Protein AF-A0A0F3MD02-F1 (afdb_monomer_lite)

Secondary structure (DSSP, 8-state):
-HHHHHHHHHHHHHTS-GGG----S-----TTS--------TTS----------

Organism: NCBI:txid1359184

Foldseek 3Di:
DVVVVVVVVVVVVVVDDPVPDDDDDDPDDCPVPPPQPFDDDVPDDGDDDDPPDD

Structure (mmCIF, N/CA/C/O backbone):
data_AF-A0A0F3MD02-F1
#
_entry.id   AF-A0A0F3MD02-F1
#
loop_
_atom_site.group_PDB
_atom_site.id
_atom_site.type_symbol
_atom_site.label_atom_id
_atom_site.label_alt_id
_atom_site.label_comp_id
_atom_site.label_asym_id
_atom_site.label_entity_id
_atom_site.label_seq_id
_atom_site.pdbx_PDB_ins_code
_atom_site.Cartn_x
_atom_site.Cartn_y
_atom_site.Cartn_z
_atom_site.occupancy
_atom_site.B_iso_or_equiv
_atom_site.auth_seq_id
_atom_site.auth_comp_id
_atom_site.auth_asym_id
_atom_site.auth_atom_id
_atom_site.pdbx_PDB_model_num
ATOM 1 N N . MET A 1 1 ? 2.391 18.671 6.595 1.00 58.34 1 MET A N 1
ATOM 2 C CA . MET A 1 1 ? 1.662 18.223 5.390 1.00 58.34 1 MET A CA 1
ATOM 3 C C . MET A 1 1 ? 1.294 16.742 5.474 1.00 58.34 1 MET A C 1
ATOM 5 O O . MET A 1 1 ? 0.116 16.449 5.344 1.00 58.34 1 MET A O 1
ATOM 9 N N . ASP A 1 2 ? 2.210 15.832 5.827 1.00 71.12 2 ASP A N 1
ATOM 10 C CA . ASP A 1 2 ? 1.915 14.381 5.905 1.00 71.12 2 ASP A CA 1
ATOM 11 C C . ASP A 1 2 ? 0.836 13.956 6.912 1.00 71.12 2 ASP A C 1
ATOM 13 O O . ASP A 1 2 ? 0.074 13.027 6.657 1.00 71.12 2 ASP A O 1
ATOM 17 N N . ILE A 1 3 ? 0.726 14.643 8.051 1.00 85.44 3 ILE A N 1
ATOM 18 C CA . ILE A 1 3 ? -0.266 14.307 9.089 1.00 85.44 3 ILE A CA 1
ATOM 19 C C . ILE A 1 3 ? -1.705 14.501 8.590 1.00 85.44 3 ILE A C 1
ATOM 21 O O . ILE A 1 3 ? -2.579 13.704 8.922 1.00 85.44 3 ILE A O 1
ATOM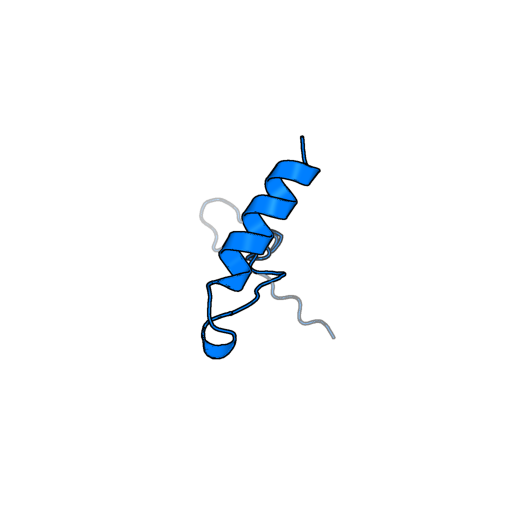 25 N N . VAL A 1 4 ? -1.951 15.524 7.765 1.00 87.25 4 VAL A N 1
ATOM 26 C CA . VAL A 1 4 ? -3.288 15.797 7.211 1.00 87.25 4 VAL A CA 1
ATOM 27 C C . VAL A 1 4 ? -3.685 14.680 6.244 1.00 87.25 4 VAL A C 1
ATOM 29 O O . VAL A 1 4 ? -4.748 14.086 6.398 1.00 87.25 4 VAL A O 1
ATOM 32 N N . LEU A 1 5 ? -2.775 14.306 5.339 1.00 88.69 5 LEU A N 1
ATOM 33 C CA . LEU A 1 5 ? -2.980 13.223 4.373 1.00 88.69 5 LEU A CA 1
ATOM 34 C C . LEU A 1 5 ? -3.197 11.864 5.055 1.00 88.69 5 LEU A C 1
ATOM 36 O O . LEU A 1 5 ? -4.061 11.086 4.649 1.00 88.69 5 LEU A O 1
ATOM 40 N N . ARG A 1 6 ? -2.446 11.582 6.129 1.00 89.88 6 ARG A N 1
ATOM 41 C CA . ARG A 1 6 ? -2.614 10.356 6.920 1.00 89.88 6 ARG A CA 1
ATOM 42 C C . ARG A 1 6 ? -3.992 10.298 7.579 1.00 89.88 6 ARG A C 1
ATOM 44 O O . ARG A 1 6 ? -4.633 9.249 7.538 1.00 89.88 6 ARG A O 1
ATOM 51 N N . ASN A 1 7 ? -4.449 11.402 8.164 1.00 92.06 7 ASN A N 1
ATOM 52 C CA . ASN A 1 7 ? -5.738 11.458 8.849 1.00 92.06 7 ASN A CA 1
ATOM 53 C C . ASN A 1 7 ? -6.910 11.289 7.873 1.00 92.06 7 ASN A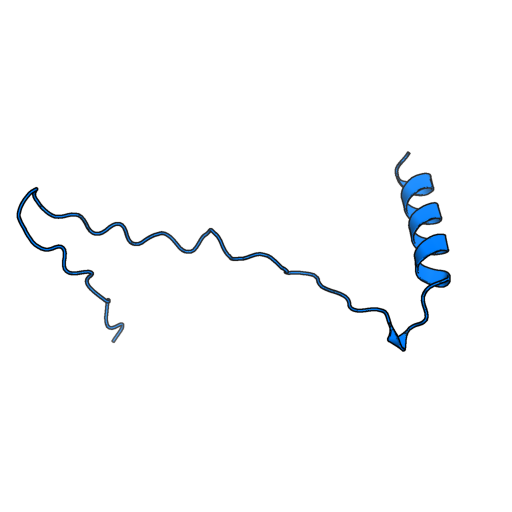 C 1
ATOM 55 O O . ASN A 1 7 ? -7.815 10.503 8.141 1.00 92.06 7 ASN A O 1
ATOM 59 N N . GLU A 1 8 ? -6.862 11.938 6.709 1.00 92.81 8 GLU A N 1
ATOM 60 C CA . GLU A 1 8 ? -7.881 11.774 5.663 1.00 92.81 8 GLU A CA 1
ATOM 61 C C . GLU A 1 8 ? -7.957 10.336 5.138 1.00 92.81 8 GLU A C 1
ATOM 63 O O . GLU A 1 8 ? -9.045 9.804 4.910 1.00 92.81 8 GLU A O 1
ATOM 68 N N . PHE A 1 9 ? -6.806 9.683 4.964 1.00 89.50 9 PHE A N 1
ATOM 69 C CA . PHE A 1 9 ? -6.755 8.288 4.540 1.00 89.50 9 PHE A CA 1
ATOM 70 C C . PHE A 1 9 ? -7.377 7.353 5.586 1.00 89.50 9 PHE A C 1
ATOM 72 O O . PHE A 1 9 ? -8.166 6.478 5.236 1.00 89.50 9 PHE A O 1
ATOM 79 N N . ILE A 1 10 ? -7.080 7.565 6.871 1.00 89.88 10 ILE A N 1
ATOM 80 C CA . ILE A 1 10 ? -7.655 6.776 7.969 1.00 89.88 10 ILE A CA 1
ATOM 81 C C . ILE A 1 10 ? -9.183 6.916 8.010 1.00 89.88 10 ILE A C 1
ATOM 83 O O . ILE A 1 10 ? -9.873 5.909 8.160 1.00 89.88 10 ILE A O 1
ATOM 87 N N . GLU A 1 11 ? -9.724 8.124 7.833 1.00 93.81 11 GLU A N 1
ATOM 88 C CA . GLU A 1 11 ? -11.178 8.338 7.799 1.00 93.81 11 GLU A CA 1
ATOM 89 C C . GLU A 1 11 ? -11.851 7.626 6.618 1.00 93.81 11 GLU A C 1
ATOM 91 O O . GLU A 1 11 ? -12.918 7.037 6.787 1.00 93.81 11 GLU A O 1
ATOM 96 N N . LYS A 1 12 ? -11.207 7.583 5.445 1.00 90.44 12 LYS A N 1
ATOM 97 C CA . LYS A 1 12 ? -11.708 6.811 4.294 1.00 90.44 12 LYS A CA 1
ATOM 98 C C . LYS A 1 12 ? -11.684 5.304 4.550 1.00 90.44 12 LYS A C 1
ATOM 100 O O . LYS A 1 12 ? -12.655 4.620 4.246 1.00 90.44 12 LYS A O 1
ATOM 105 N N . VAL A 1 13 ? -10.606 4.782 5.138 1.00 89.00 13 VAL A N 1
ATOM 106 C CA . VAL A 1 13 ? -10.470 3.344 5.434 1.00 89.00 13 VAL A CA 1
ATOM 107 C C . VAL A 1 13 ? -11.503 2.884 6.467 1.00 89.00 13 VAL A C 1
ATOM 109 O O . VAL A 1 13 ? -12.041 1.789 6.337 1.00 89.00 13 VAL A O 1
ATOM 112 N N . LYS A 1 14 ? -11.841 3.724 7.456 1.00 89.50 14 LYS A N 1
ATOM 113 C CA . LYS A 1 14 ? -12.869 3.423 8.471 1.00 89.50 14 LYS A CA 1
ATOM 114 C C . LYS A 1 14 ? -14.270 3.197 7.893 1.00 89.50 14 LYS A C 1
ATOM 116 O O . LYS A 1 14 ? -15.070 2.523 8.534 1.00 89.50 14 LYS A O 1
ATOM 121 N N . GLN A 1 15 ? -14.577 3.764 6.726 1.00 92.19 15 GLN A N 1
ATOM 122 C CA . GLN A 1 15 ? -15.873 3.589 6.058 1.00 92.19 15 GLN A CA 1
ATOM 123 C C . GLN A 1 15 ? -15.987 2.241 5.330 1.00 92.19 15 GLN A C 1
ATOM 125 O O . GLN A 1 15 ? -17.087 1.836 4.960 1.00 92.19 15 GLN A O 1
ATOM 130 N N . ILE A 1 16 ? -14.869 1.540 5.124 1.00 89.50 16 ILE A N 1
ATOM 131 C CA . ILE A 1 16 ? -14.825 0.241 4.454 1.00 89.50 16 ILE A CA 1
ATOM 132 C C . ILE A 1 16 ? -15.020 -0.851 5.510 1.00 89.50 16 ILE A C 1
ATOM 134 O O . ILE A 1 16 ? -14.348 -0.860 6.544 1.00 89.50 16 ILE A O 1
ATOM 138 N N . SER A 1 17 ? -15.942 -1.784 5.263 1.00 89.25 17 SER A N 1
ATOM 139 C CA . SER A 1 17 ? -16.142 -2.911 6.176 1.00 89.25 17 SER A CA 1
ATOM 140 C C . SER A 1 17 ? -14.921 -3.833 6.176 1.00 89.25 17 SER A C 1
ATOM 142 O O . SER A 1 17 ? -14.253 -4.012 5.155 1.00 89.25 17 SER A O 1
ATOM 144 N N . LYS A 1 18 ? -14.604 -4.421 7.335 1.00 83.19 18 LYS A N 1
ATOM 145 C CA . LYS A 1 18 ? -13.373 -5.210 7.509 1.00 83.19 18 LYS A CA 1
ATOM 146 C C . LYS A 1 18 ? -13.323 -6.420 6.586 1.00 83.19 18 LYS A C 1
ATOM 148 O O . LYS A 1 18 ? -12.243 -6.803 6.156 1.00 83.19 18 LYS A O 1
ATOM 153 N N . GLU A 1 19 ? -14.481 -6.987 6.264 1.00 86.81 19 GLU A N 1
ATOM 154 C CA . GLU A 1 19 ? -14.598 -8.138 5.362 1.00 86.81 19 GLU A CA 1
ATOM 155 C C . GLU A 1 19 ? -14.171 -7.807 3.921 1.00 86.81 19 GLU A C 1
ATOM 157 O O . GLU A 1 19 ? -13.815 -8.707 3.168 1.00 86.81 19 GLU A O 1
ATOM 162 N N . ASN A 1 20 ? -14.173 -6.523 3.552 1.00 85.31 20 ASN A N 1
ATOM 163 C CA . ASN A 1 20 ? -13.818 -6.031 2.221 1.00 85.31 20 ASN A CA 1
ATOM 164 C C . ASN A 1 20 ? -12.398 -5.441 2.151 1.00 85.31 20 ASN A C 1
ATOM 166 O O . ASN A 1 20 ? -12.002 -4.906 1.114 1.00 85.31 20 ASN A O 1
ATOM 170 N N . LEU A 1 21 ? -11.626 -5.508 3.241 1.00 86.69 21 LEU A N 1
ATOM 171 C CA . LEU A 1 21 ? -10.258 -4.999 3.290 1.00 86.69 21 LEU A CA 1
ATOM 172 C C . LEU A 1 21 ? -9.256 -6.113 2.980 1.00 86.69 21 LEU A C 1
ATOM 174 O O . LEU A 1 21 ? -9.055 -7.030 3.774 1.00 86.69 21 LEU A O 1
ATOM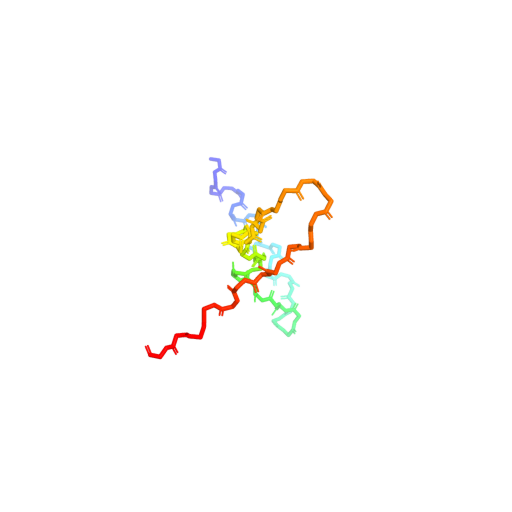 178 N N . VAL A 1 22 ? -8.581 -5.990 1.838 1.00 84.00 22 VAL A N 1
ATOM 179 C CA . VAL A 1 22 ? -7.444 -6.838 1.465 1.00 84.00 22 VAL A CA 1
ATOM 180 C C . VAL A 1 22 ? -6.177 -5.996 1.538 1.00 84.00 22 VAL A C 1
ATOM 182 O O . VAL A 1 22 ? -6.062 -4.975 0.862 1.00 84.00 22 VAL A O 1
ATOM 185 N N . PHE A 1 23 ? -5.232 -6.421 2.373 1.00 81.06 23 PHE A N 1
ATOM 186 C CA . PHE A 1 23 ? -3.939 -5.761 2.526 1.00 81.06 23 PHE A CA 1
ATOM 187 C C . PHE A 1 23 ? -2.893 -6.482 1.687 1.00 81.06 23 PHE A C 1
ATOM 189 O O . PHE A 1 23 ? -2.801 -7.709 1.714 1.00 81.06 23 PHE A O 1
ATOM 196 N N . ILE A 1 24 ? -2.101 -5.709 0.954 1.00 83.62 24 ILE A N 1
ATOM 197 C CA . ILE A 1 24 ? -0.997 -6.205 0.144 1.00 83.62 24 ILE A CA 1
ATOM 198 C C . ILE A 1 24 ? 0.211 -5.326 0.462 1.00 83.62 24 ILE A C 1
ATOM 200 O O . ILE A 1 24 ? 0.140 -4.111 0.297 1.00 83.62 24 ILE A O 1
ATOM 204 N N . ASP A 1 25 ? 1.284 -5.945 0.945 1.00 72.31 25 ASP A N 1
ATOM 205 C CA . ASP A 1 25 ? 2.530 -5.262 1.316 1.00 72.31 25 ASP A CA 1
ATOM 206 C C . ASP A 1 25 ? 3.567 -5.371 0.181 1.00 72.31 25 ASP A C 1
ATOM 208 O O . ASP A 1 25 ? 4.129 -4.380 -0.276 1.00 72.31 25 ASP A O 1
ATOM 212 N N . GLU A 1 26 ? 3.711 -6.571 -0.394 1.00 69.56 26 GLU A N 1
ATOM 213 C CA . GLU A 1 26 ? 4.672 -6.869 -1.463 1.00 69.56 26 GLU A CA 1
ATOM 214 C C . GLU A 1 26 ? 3.982 -7.329 -2.764 1.00 69.56 26 GLU A C 1
ATOM 216 O O . GLU A 1 26 ? 4.214 -8.434 -3.253 1.00 69.56 26 GLU A O 1
ATOM 221 N N . SER A 1 27 ? 3.134 -6.497 -3.385 1.00 62.22 27 SER A N 1
ATOM 222 C CA . SER A 1 27 ? 2.782 -6.709 -4.804 1.00 62.22 27 SER A CA 1
ATOM 223 C C . SER A 1 27 ? 3.823 -6.052 -5.699 1.00 62.22 27 SER A C 1
ATOM 225 O O . SER A 1 27 ? 3.595 -5.005 -6.304 1.00 62.22 27 SER A O 1
ATOM 227 N N . GLY A 1 28 ? 4.989 -6.671 -5.768 1.00 61.41 28 GLY A N 1
ATOM 228 C CA . GLY A 1 28 ? 5.990 -6.375 -6.775 1.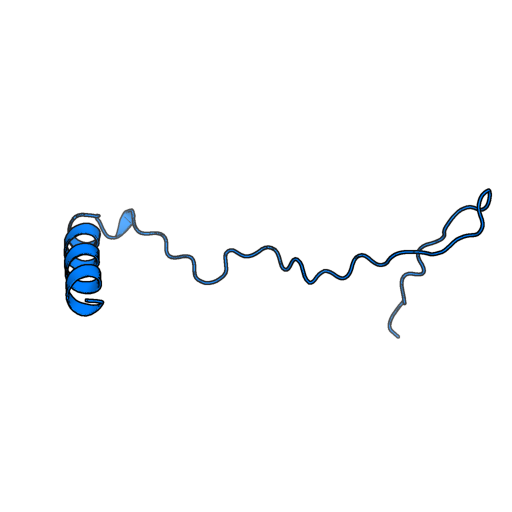00 61.41 28 GLY A CA 1
ATOM 229 C C . GLY A 1 28 ? 6.333 -7.664 -7.492 1.00 61.41 28 GLY A C 1
ATOM 230 O O . GLY A 1 28 ? 6.674 -8.662 -6.862 1.00 61.41 28 GLY A O 1
ATOM 231 N N . ILE A 1 29 ? 6.290 -7.656 -8.821 1.00 65.19 29 ILE A N 1
ATOM 232 C CA . ILE A 1 29 ? 7.117 -8.610 -9.554 1.00 65.19 29 ILE A CA 1
ATOM 233 C C . ILE A 1 29 ? 8.552 -8.234 -9.185 1.00 65.19 29 ILE A C 1
ATOM 235 O O . ILE A 1 29 ? 8.939 -7.075 -9.337 1.00 65.19 29 ILE A O 1
ATOM 239 N N . LYS A 1 30 ? 9.338 -9.184 -8.664 1.00 56.97 30 LYS A N 1
ATOM 240 C CA . LYS A 1 30 ? 10.793 -9.020 -8.597 1.00 56.97 30 LYS A CA 1
ATOM 241 C C . LYS A 1 30 ? 11.289 -8.849 -10.033 1.00 56.97 30 LYS A C 1
ATOM 243 O O . LYS A 1 30 ? 11.636 -9.822 -10.690 1.00 56.97 30 LYS A O 1
ATOM 248 N N . ASP A 1 31 ? 11.355 -7.609 -10.503 1.00 53.56 31 ASP A N 1
ATOM 249 C CA . ASP A 1 31 ? 11.968 -7.258 -11.791 1.00 53.56 31 ASP A CA 1
ATOM 250 C C . ASP A 1 31 ? 13.498 -7.441 -11.739 1.00 53.56 31 ASP A C 1
ATOM 252 O O . ASP A 1 31 ? 14.206 -7.359 -12.734 1.00 53.56 31 ASP A O 1
ATOM 256 N N . ASN A 1 32 ? 14.007 -7.785 -10.549 1.00 53.50 32 ASN A N 1
ATOM 257 C CA . ASN A 1 32 ? 15.351 -8.293 -10.321 1.00 53.50 32 ASN A CA 1
ATOM 258 C C . ASN A 1 32 ? 15.506 -9.787 -10.654 1.00 53.50 32 ASN A C 1
ATOM 260 O O . ASN A 1 32 ? 16.528 -10.385 -10.312 1.00 53.50 32 ASN A O 1
ATOM 264 N N . ALA A 1 33 ? 14.522 -10.412 -11.310 1.00 56.19 33 ALA A N 1
ATOM 265 C CA . ALA A 1 33 ? 14.792 -11.590 -12.117 1.00 56.19 33 ALA A CA 1
ATOM 266 C C . ALA A 1 33 ? 15.748 -11.148 -13.230 1.00 56.19 33 ALA A C 1
ATOM 268 O O . ALA A 1 33 ? 15.326 -10.699 -14.295 1.00 56.19 33 ALA A O 1
ATOM 269 N N . CYS A 1 34 ? 17.047 -11.205 -12.929 1.00 56.81 34 CYS A N 1
ATOM 270 C CA . CYS A 1 34 ? 18.115 -11.008 -13.888 1.00 56.81 34 CYS A CA 1
ATOM 271 C C . CYS A 1 34 ? 17.739 -11.838 -15.112 1.00 56.81 34 CYS A C 1
ATOM 273 O O . CYS A 1 34 ? 17.676 -13.066 -15.026 1.00 56.81 34 CYS A O 1
ATOM 275 N N . ARG A 1 35 ? 17.384 -11.181 -16.224 1.00 57.81 35 ARG A N 1
ATOM 276 C CA . ARG A 1 35 ? 17.238 -11.894 -17.489 1.00 57.81 35 ARG A CA 1
ATOM 277 C C . ARG A 1 35 ? 18.591 -12.545 -17.701 1.00 57.81 35 ARG A C 1
ATOM 279 O O . ARG A 1 35 ? 19.577 -11.839 -17.901 1.00 57.81 35 ARG A O 1
ATOM 286 N N . GLU A 1 36 ? 18.647 -13.866 -17.594 1.00 58.47 36 GLU A N 1
ATOM 287 C CA . GLU A 1 36 ? 19.809 -14.631 -18.015 1.00 58.47 36 GLU A CA 1
ATOM 288 C C . GLU A 1 36 ? 19.945 -14.392 -19.520 1.00 58.47 36 GLU A C 1
ATOM 290 O O . GLU A 1 36 ? 19.345 -15.073 -20.351 1.00 58.47 36 GLU A O 1
ATOM 295 N N . TYR A 1 37 ? 20.651 -13.325 -19.889 1.00 59.34 37 TYR A N 1
ATOM 296 C CA . TYR A 1 37 ? 20.970 -13.049 -21.272 1.00 59.34 37 TYR A CA 1
ATOM 297 C C . TYR A 1 37 ? 21.998 -14.096 -21.688 1.00 59.34 37 TYR A C 1
ATOM 299 O O . TYR A 1 37 ? 23.183 -13.992 -21.378 1.00 59.34 37 TYR A O 1
ATOM 307 N N . GLY A 1 38 ? 21.528 -15.138 -22.369 1.00 64.50 38 GLY A N 1
ATOM 308 C CA . GLY A 1 38 ? 22.404 -16.055 -23.078 1.00 64.50 38 GLY A CA 1
ATOM 309 C C . GLY A 1 38 ? 23.076 -15.322 -24.239 1.00 64.50 38 GLY A C 1
ATOM 310 O O . GLY A 1 38 ? 22.404 -14.672 -25.042 1.00 64.50 38 GLY A O 1
ATOM 311 N N . TRP A 1 39 ? 24.399 -15.426 -24.337 1.00 65.25 39 TRP A N 1
ATOM 312 C CA . TRP A 1 39 ? 25.153 -14.942 -25.490 1.00 65.25 39 TRP A CA 1
ATOM 313 C C . TRP A 1 39 ? 25.420 -16.096 -26.457 1.00 65.25 39 TRP A C 1
ATOM 315 O O . TRP A 1 39 ? 25.888 -17.161 -26.061 1.00 65.25 39 TRP A O 1
ATOM 325 N N . SER A 1 40 ? 25.142 -15.874 -27.741 1.00 68.38 40 SER A N 1
ATOM 326 C CA . SER A 1 40 ? 25.557 -16.765 -28.829 1.00 68.38 40 SER A CA 1
ATOM 327 C C . SER A 1 40 ? 26.028 -15.942 -30.021 1.00 68.38 40 SER A C 1
ATOM 329 O O . SER A 1 40 ? 25.640 -14.785 -30.197 1.00 68.38 40 SER A O 1
ATOM 331 N N . ILE A 1 41 ? 26.905 -16.531 -30.827 1.00 77.06 41 ILE A N 1
ATOM 332 C CA . ILE A 1 41 ? 27.375 -15.923 -32.072 1.00 77.06 41 ILE A CA 1
ATOM 333 C C . ILE A 1 41 ? 26.194 -15.860 -33.049 1.00 77.06 41 ILE A C 1
ATOM 335 O O . ILE A 1 41 ? 25.378 -16.776 -33.118 1.00 77.06 41 ILE A O 1
ATOM 339 N N . LYS A 1 42 ? 26.087 -14.780 -33.831 1.00 76.50 42 LYS A N 1
ATOM 340 C CA . LYS A 1 42 ? 25.015 -14.626 -34.825 1.00 76.50 42 LYS A CA 1
ATOM 341 C C . LYS A 1 42 ? 25.004 -15.834 -35.775 1.00 76.50 42 LYS A C 1
ATOM 343 O O . LYS A 1 42 ? 25.964 -16.049 -36.506 1.00 76.50 42 LYS A O 1
ATOM 348 N N . GLY A 1 43 ? 23.913 -16.601 -35.760 1.00 79.56 43 GLY A N 1
ATOM 349 C CA . GLY A 1 43 ? 23.759 -17.826 -36.554 1.00 79.56 43 GLY A CA 1
ATOM 350 C C . GLY A 1 43 ? 23.954 -19.133 -35.778 1.00 79.56 43 GLY A C 1
ATOM 351 O O . GLY A 1 43 ? 23.728 -20.197 -36.347 1.00 79.56 43 GLY A O 1
ATOM 352 N N . THR A 1 44 ? 24.309 -19.088 -34.490 1.00 71.69 44 THR A N 1
ATOM 353 C CA . THR A 1 44 ? 24.357 -20.271 -33.620 1.00 71.69 44 THR A CA 1
ATOM 354 C C . THR A 1 44 ? 23.252 -20.236 -32.569 1.00 71.69 44 THR A C 1
ATOM 356 O O . THR A 1 44 ? 22.793 -19.180 -32.139 1.00 71.69 44 THR A O 1
ATOM 359 N N . ARG A 1 45 ? 22.749 -21.416 -32.192 1.00 70.38 45 ARG A N 1
ATOM 360 C CA . ARG A 1 45 ? 21.646 -21.537 -31.232 1.00 70.38 45 ARG A CA 1
ATOM 361 C C . ARG A 1 45 ? 22.158 -21.269 -29.816 1.00 70.38 45 ARG A C 1
ATOM 363 O O . ARG A 1 45 ? 23.126 -21.891 -29.389 1.00 70.38 45 ARG A O 1
ATOM 370 N N . CYS A 1 46 ? 21.488 -20.383 -29.083 1.00 72.56 46 CYS A N 1
ATOM 371 C CA . CYS A 1 46 ? 21.823 -20.094 -27.692 1.00 72.56 46 CYS A CA 1
ATOM 372 C C . CYS A 1 46 ? 21.237 -21.170 -26.764 1.00 72.56 46 CYS A C 1
ATOM 374 O O . CYS A 1 46 ? 20.017 -21.283 -26.646 1.00 72.56 46 CYS A O 1
ATOM 376 N N . TYR A 1 47 ? 22.092 -21.959 -26.112 1.00 68.88 47 TYR A N 1
ATOM 377 C CA . TYR A 1 47 ? 21.686 -22.875 -25.045 1.00 68.88 47 TYR A CA 1
ATOM 378 C C . TYR A 1 47 ? 21.794 -22.128 -23.713 1.00 68.88 47 TYR A C 1
ATOM 380 O O . TYR A 1 47 ? 22.887 -21.746 -23.305 1.00 68.88 47 TYR A O 1
ATOM 388 N N . GLY A 1 48 ? 20.665 -21.861 -23.054 1.00 59.69 48 GLY A N 1
ATOM 389 C CA . GLY A 1 48 ? 20.683 -21.371 -21.677 1.00 59.69 48 GLY A CA 1
ATOM 390 C C . GLY A 1 48 ? 21.197 -22.488 -20.776 1.00 59.69 48 GLY A C 1
ATO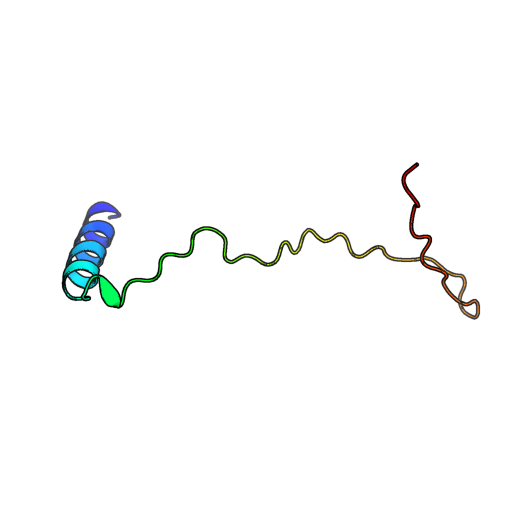M 391 O O . GLY A 1 48 ? 20.528 -23.512 -20.630 1.00 59.69 48 GLY A O 1
ATOM 392 N N . ASN A 1 49 ? 22.394 -22.335 -20.216 1.00 57.28 49 ASN A N 1
ATOM 393 C CA . ASN A 1 49 ? 22.901 -23.293 -19.243 1.00 57.28 49 ASN A CA 1
ATOM 394 C C . ASN A 1 49 ? 22.128 -23.104 -17.935 1.00 57.28 49 ASN A C 1
ATOM 396 O O . ASN A 1 49 ? 22.432 -22.198 -17.167 1.00 57.28 49 ASN A O 1
ATOM 400 N N . LYS A 1 50 ? 21.157 -23.985 -17.664 1.00 52.25 50 LYS A N 1
ATOM 401 C CA . LYS A 1 50 ? 20.672 -24.195 -16.297 1.00 52.25 50 LYS A CA 1
ATOM 402 C C . LYS A 1 50 ? 21.847 -24.726 -15.483 1.00 52.25 50 LYS A C 1
ATOM 404 O O . LYS A 1 50 ? 22.280 -25.855 -15.714 1.00 52.25 50 LYS A O 1
ATOM 409 N N . SER A 1 51 ? 22.364 -23.939 -14.547 1.00 48.00 51 SER A N 1
ATOM 410 C CA . SER A 1 51 ? 23.220 -24.483 -13.501 1.00 48.00 51 SER A CA 1
ATOM 411 C C . SER A 1 51 ? 22.376 -25.456 -12.672 1.00 48.00 51 SER A C 1
ATOM 413 O O . SER A 1 51 ? 21.492 -25.072 -11.913 1.00 48.00 51 SER A O 1
ATOM 415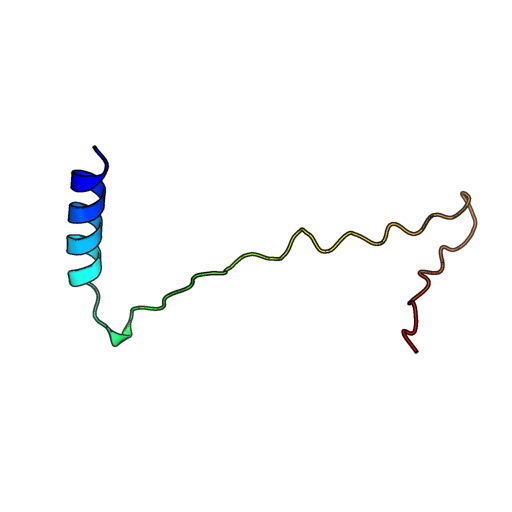 N N . LEU A 1 52 ? 22.610 -26.754 -12.859 1.00 49.12 52 LEU A N 1
ATOM 416 C CA . LEU A 1 52 ? 22.239 -27.755 -11.867 1.00 49.12 52 LEU A CA 1
ATOM 417 C C . LEU A 1 52 ? 23.137 -27.493 -10.655 1.00 49.12 52 LEU A C 1
ATOM 419 O O . LEU A 1 52 ? 24.298 -27.893 -10.654 1.00 49.12 52 LEU A O 1
ATOM 423 N N . SER A 1 53 ? 22.637 -26.755 -9.662 1.00 41.81 53 SER A N 1
ATOM 424 C CA . SER A 1 53 ? 23.298 -26.667 -8.361 1.00 41.81 53 SER A CA 1
ATOM 425 C C . SER A 1 53 ? 23.307 -28.068 -7.746 1.00 41.81 53 SER A C 1
ATOM 427 O O . SER A 1 53 ? 22.250 -28.578 -7.372 1.00 41.81 53 SER A O 1
ATOM 429 N N . THR A 1 54 ? 24.482 -28.695 -7.724 1.00 35.62 54 THR A N 1
ATOM 430 C CA . THR A 1 54 ? 24.793 -29.848 -6.867 1.00 35.62 54 THR A CA 1
ATOM 431 C C . THR A 1 54 ? 25.404 -29.325 -5.580 1.00 35.62 54 THR A C 1
ATOM 433 O O . THR A 1 54 ? 26.179 -28.345 -5.682 1.00 35.62 54 THR A O 1
#

pLDDT: mean 72.43, std 15.33, range [35.62, 93.81]

Radius of gyration: 23.78 Å; chains: 1; bounding box: 44×48×46 Å

Sequence (54 aa):
MDIVLRNEFIEKVKQISKENLVFIDESGIKDNACREYGWSIKGTRCYGNKSLST